Protein AF-A0A9W4U7C3-F1 (afdb_monomer_lite)

pLDDT: mean 86.96, std 16.09, range [42.5, 98.19]

Secondary structure (DSSP, 8-state):
---PPPPPHHHHHHHHHHHHHHHHHHHHHHHHHHHHHHHHHHH--SHHHHHHHHHHHHHHHHHHHHHHHHHHHHHHTS-HHHHHHHHHHTT--HHHHHHHHHHHHHHHHHHHHHHHHHHHHHHHHHHHHTTS-------------

Sequence (145 aa):
MSSTPPVARGKAVQNTLYHLDRILDRITEITTDIAILHDKAEKAILKADREKTTAELKALVEKLDEHYEEHQASVRSIDINDMIAFYRVAGRTEEQARKEVEDDFNGVKAMVDEMRRCAKEALADVVYEEIGTPLTESEISFSKI

Structure (mmCIF, N/CA/C/O backbone):
data_AF-A0A9W4U7C3-F1
#
_entry.id   AF-A0A9W4U7C3-F1
#
loop_
_atom_site.group_PDB
_atom_site.id
_atom_site.type_symbol
_atom_site.label_atom_id
_atom_site.label_alt_id
_atom_site.label_comp_id
_atom_site.label_asym_id
_atom_site.label_entity_id
_atom_site.label_seq_id
_atom_site.pdbx_PDB_ins_code
_atom_site.Cartn_x
_atom_site.Cartn_y
_atom_site.Cartn_z
_atom_site.occupancy
_atom_site.B_iso_or_equiv
_atom_site.auth_seq_id
_atom_site.auth_comp_id
_atom_site.auth_asym_id
_atom_site.auth_atom_id
_atom_site.pdbx_PDB_model_num
ATOM 1 N N . MET A 1 1 ? -19.823 3.551 -36.057 1.00 48.84 1 MET A N 1
ATOM 2 C CA . MET A 1 1 ? -18.995 2.728 -35.151 1.00 48.84 1 MET A CA 1
ATOM 3 C C . MET A 1 1 ? -17.761 3.543 -34.809 1.00 48.84 1 MET A C 1
ATOM 5 O O . MET A 1 1 ? -16.962 3.791 -35.698 1.00 48.84 1 MET A O 1
ATOM 9 N N . SER A 1 2 ? -17.674 4.075 -33.589 1.00 49.75 2 SER A N 1
ATOM 10 C CA . SER A 1 2 ? -16.529 4.891 -33.165 1.00 49.75 2 SER A CA 1
ATOM 11 C C . SER A 1 2 ? -15.438 3.952 -32.662 1.00 49.75 2 SER A C 1
ATOM 13 O O . SER A 1 2 ? -15.540 3.450 -31.546 1.00 49.75 2 SER A O 1
ATOM 15 N N . SER A 1 3 ? -14.443 3.647 -33.498 1.00 54.34 3 SER A N 1
ATOM 16 C CA . SER A 1 3 ? -13.259 2.915 -33.050 1.00 54.34 3 SER A CA 1
ATOM 17 C C . SER A 1 3 ? -12.389 3.874 -32.249 1.00 54.34 3 SER A C 1
ATOM 19 O O . SER A 1 3 ? -11.782 4.785 -32.815 1.00 54.34 3 SER A O 1
ATOM 21 N N . THR A 1 4 ? -12.351 3.702 -30.933 1.00 53.41 4 THR A N 1
ATOM 22 C CA . THR A 1 4 ? -11.388 4.401 -30.085 1.00 53.41 4 THR A CA 1
ATOM 23 C C . THR A 1 4 ? -9.984 4.070 -30.606 1.00 53.41 4 THR A C 1
ATOM 25 O O . THR A 1 4 ? -9.672 2.884 -30.752 1.00 53.41 4 THR A O 1
ATOM 28 N N . PRO A 1 5 ? -9.156 5.065 -30.963 1.00 58.03 5 PRO A N 1
ATOM 29 C CA . PRO A 1 5 ? -7.819 4.796 -31.471 1.00 58.03 5 PRO A CA 1
ATOM 30 C C . PRO A 1 5 ? -6.991 4.055 -30.408 1.00 58.03 5 PRO A C 1
ATOM 32 O O . PRO A 1 5 ? -7.164 4.316 -29.213 1.00 58.03 5 PRO A O 1
ATOM 35 N N . PRO A 1 6 ? -6.104 3.128 -30.815 1.00 64.81 6 PRO A N 1
ATOM 36 C CA . PRO A 1 6 ? -5.271 2.387 -29.879 1.00 64.81 6 PRO A CA 1
ATOM 37 C C . PRO A 1 6 ? -4.396 3.358 -29.080 1.00 64.81 6 PRO A C 1
ATOM 39 O O . PRO A 1 6 ? -3.735 4.233 -29.644 1.00 64.81 6 PRO A O 1
ATOM 42 N N . VAL A 1 7 ? -4.403 3.213 -27.754 1.00 69.88 7 VAL A N 1
ATOM 43 C CA . VAL A 1 7 ? -3.544 4.001 -26.864 1.00 69.88 7 VAL A CA 1
ATOM 44 C C . VAL A 1 7 ? -2.090 3.650 -27.175 1.00 69.88 7 VAL A C 1
ATOM 46 O O . VAL A 1 7 ? -1.722 2.477 -27.196 1.00 69.88 7 VAL A O 1
ATOM 49 N N . ALA A 1 8 ? -1.256 4.661 -27.427 1.00 78.88 8 ALA A N 1
ATOM 50 C CA . ALA A 1 8 ? 0.172 4.448 -27.638 1.00 78.88 8 ALA A CA 1
ATOM 51 C C . ALA A 1 8 ? 0.785 3.728 -26.424 1.00 78.88 8 ALA A C 1
ATOM 53 O O . ALA A 1 8 ? 0.513 4.105 -25.285 1.00 78.88 8 ALA A O 1
ATOM 54 N N . ARG A 1 9 ? 1.639 2.727 -26.663 1.00 77.00 9 ARG A N 1
ATOM 55 C CA . ARG A 1 9 ? 2.212 1.851 -25.624 1.00 77.00 9 ARG A CA 1
ATOM 56 C C . ARG A 1 9 ? 2.799 2.620 -24.433 1.00 77.00 9 ARG A C 1
ATOM 58 O O . ARG A 1 9 ? 2.425 2.363 -23.295 1.00 77.00 9 ARG A O 1
ATOM 65 N N . GLY A 1 10 ? 3.603 3.654 -24.692 1.00 78.06 10 GLY A N 1
ATOM 66 C CA . GLY A 1 10 ? 4.159 4.506 -23.632 1.00 78.06 10 GLY A CA 1
ATOM 67 C C . GLY A 1 10 ? 3.101 5.259 -22.813 1.00 78.06 10 GLY A C 1
ATOM 68 O O . GLY A 1 10 ? 3.275 5.452 -21.614 1.00 78.06 10 GLY A O 1
ATOM 69 N N . LYS A 1 11 ? 1.968 5.635 -23.424 1.00 83.19 11 LYS A N 1
ATOM 70 C CA . LYS A 1 11 ? 0.856 6.284 -22.715 1.00 83.19 11 LYS A CA 1
ATOM 71 C C . LYS A 1 11 ? 0.098 5.302 -21.821 1.00 83.19 11 LYS A C 1
ATOM 73 O O . LYS A 1 11 ? -0.338 5.695 -20.744 1.00 83.19 11 LYS A O 1
ATOM 78 N N . ALA A 1 12 ? -0.036 4.046 -22.245 1.00 84.25 12 ALA A N 1
ATOM 79 C CA . ALA A 1 12 ? -0.637 2.997 -21.426 1.00 84.25 12 ALA A CA 1
ATOM 80 C C . ALA A 1 12 ? 0.200 2.736 -20.165 1.00 84.25 12 ALA A C 1
ATOM 82 O O . ALA A 1 12 ? -0.339 2.795 -19.065 1.00 84.25 12 ALA A O 1
ATOM 83 N N . VAL A 1 13 ? 1.519 2.572 -20.314 1.00 85.88 13 VAL A N 1
ATOM 84 C CA . VAL A 1 13 ? 2.430 2.355 -19.175 1.00 85.88 13 VAL A CA 1
ATOM 85 C C . VAL A 1 13 ? 2.423 3.549 -18.224 1.00 85.88 13 VAL A C 1
ATOM 87 O O . VAL A 1 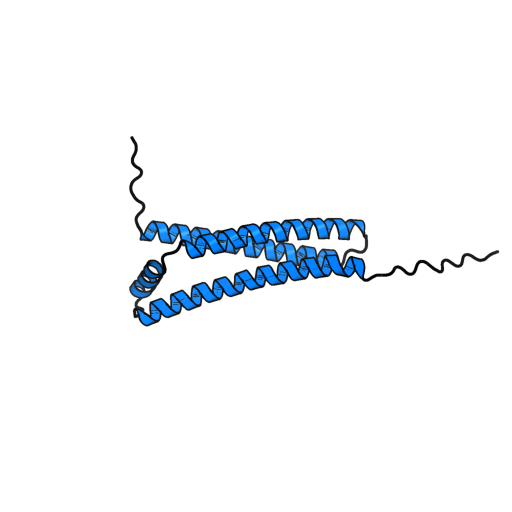13 ? 2.279 3.371 -17.019 1.00 85.88 13 VAL A O 1
ATOM 90 N N . GLN A 1 14 ? 2.478 4.774 -18.756 1.00 87.12 14 GLN A N 1
ATOM 91 C CA . GLN A 1 14 ? 2.370 5.985 -17.942 1.00 87.12 14 GLN A CA 1
ATOM 92 C C . GLN A 1 14 ? 1.071 6.012 -17.117 1.00 87.12 14 GLN A C 1
ATOM 94 O O . GLN A 1 14 ? 1.096 6.355 -15.938 1.00 87.12 14 GLN A O 1
ATOM 99 N N . ASN A 1 15 ? -0.067 5.652 -17.719 1.00 89.50 15 ASN A N 1
ATOM 100 C CA . ASN A 1 15 ? -1.342 5.612 -17.006 1.00 89.50 15 ASN A CA 1
ATOM 101 C C . ASN A 1 15 ? -1.336 4.557 -15.889 1.00 89.50 15 ASN A C 1
ATOM 103 O O . ASN A 1 15 ? -1.852 4.837 -14.810 1.00 89.50 15 ASN A O 1
ATOM 107 N N . THR A 1 16 ? -0.737 3.384 -16.121 1.00 88.88 16 THR A N 1
ATOM 108 C CA . THR A 1 16 ? -0.592 2.348 -15.088 1.00 88.88 16 THR A CA 1
ATOM 109 C C . THR A 1 16 ? 0.302 2.815 -13.941 1.00 88.88 16 THR A C 1
ATOM 111 O O . THR A 1 16 ? -0.049 2.608 -12.785 1.00 88.88 16 THR A O 1
ATOM 114 N N . LEU A 1 17 ? 1.407 3.512 -14.225 1.00 90.75 17 LEU A N 1
ATOM 115 C CA . LEU A 1 17 ? 2.275 4.071 -13.182 1.00 90.75 17 LEU A CA 1
ATOM 116 C C . LEU A 1 17 ? 1.556 5.135 -12.341 1.00 90.75 17 LEU A C 1
ATOM 118 O O . LEU A 1 17 ? 1.630 5.090 -11.120 1.00 90.75 17 LEU A O 1
ATOM 122 N N . TYR A 1 18 ? 0.788 6.037 -12.963 1.00 93.38 18 TYR A N 1
ATOM 123 C CA . TYR A 1 18 ? -0.040 6.994 -12.212 1.00 93.38 18 TYR A CA 1
ATOM 124 C C . TYR A 1 18 ? -1.139 6.323 -11.392 1.00 93.38 18 TYR A C 1
ATOM 126 O O . TYR A 1 18 ? -1.549 6.838 -10.354 1.00 93.38 18 TYR A O 1
ATOM 134 N N . HIS A 1 19 ? -1.671 5.204 -11.878 1.00 93.12 19 HIS A N 1
ATOM 135 C CA . HIS A 1 19 ? -2.638 4.435 -11.117 1.00 93.12 19 HIS A CA 1
ATOM 136 C C . HIS A 1 19 ? -1.991 3.798 -9.884 1.00 93.12 19 HIS A C 1
ATOM 138 O O . HIS A 1 19 ? -2.552 3.926 -8.800 1.00 93.12 19 HIS A O 1
ATOM 144 N N . LEU A 1 20 ? -0.808 3.194 -10.040 1.00 93.81 20 LEU A N 1
ATOM 145 C CA . LEU A 1 20 ? -0.031 2.637 -8.933 1.00 93.81 20 LEU A CA 1
ATOM 146 C C . LEU A 1 20 ? 0.309 3.687 -7.879 1.00 93.81 20 LEU A C 1
ATOM 148 O O . LEU A 1 20 ? 0.085 3.435 -6.703 1.00 93.81 20 LEU A O 1
ATOM 152 N N . ASP A 1 21 ? 0.772 4.861 -8.301 1.00 95.25 21 ASP A N 1
ATOM 153 C CA . ASP A 1 21 ? 1.086 5.990 -7.417 1.00 95.25 21 ASP A CA 1
ATOM 154 C C . ASP A 1 21 ? -0.107 6.344 -6.510 1.00 95.25 21 ASP A C 1
ATOM 156 O O . ASP A 1 21 ? -0.005 6.336 -5.287 1.00 95.25 21 ASP A O 1
ATOM 160 N N . ARG A 1 22 ? -1.305 6.474 -7.094 1.00 96.25 22 ARG A N 1
ATOM 161 C CA . ARG A 1 22 ? -2.538 6.721 -6.326 1.00 96.25 22 ARG A CA 1
ATOM 162 C C . ARG A 1 22 ? -2.922 5.582 -5.386 1.00 96.25 22 ARG A C 1
ATOM 164 O O . ARG A 1 22 ? -3.564 5.831 -4.368 1.00 96.25 22 ARG A O 1
ATOM 171 N N . ILE A 1 23 ? -2.633 4.332 -5.749 1.00 96.38 23 ILE A N 1
ATOM 172 C CA . ILE A 1 23 ? -2.890 3.194 -4.858 1.00 96.38 23 ILE A CA 1
ATOM 173 C C . ILE A 1 23 ? -1.918 3.243 -3.673 1.00 96.38 23 ILE A C 1
ATOM 175 O O . ILE A 1 23 ? -2.346 3.026 -2.543 1.00 96.38 23 ILE A O 1
ATOM 179 N N . LEU A 1 24 ? -0.645 3.578 -3.905 1.00 96.75 24 LEU A N 1
ATOM 180 C CA . LEU A 1 24 ? 0.355 3.732 -2.845 1.00 96.75 24 LEU A CA 1
ATOM 181 C C . LEU A 1 24 ? -0.002 4.863 -1.876 1.00 96.75 24 LEU A C 1
ATOM 183 O O . LEU A 1 24 ? 0.107 4.667 -0.664 1.00 96.75 24 LEU A O 1
ATOM 187 N N . ASP A 1 25 ? -0.498 5.994 -2.382 1.00 97.75 25 ASP A N 1
ATOM 188 C CA . ASP A 1 25 ? -1.018 7.078 -1.540 1.00 97.75 25 ASP A CA 1
ATOM 189 C C . ASP A 1 25 ? -2.134 6.567 -0.619 1.00 97.75 25 ASP A C 1
ATOM 191 O O . ASP A 1 25 ? -2.072 6.739 0.596 1.00 97.75 25 ASP A O 1
ATOM 195 N N . ARG A 1 26 ? -3.114 5.837 -1.169 1.00 97.56 26 ARG A N 1
ATOM 196 C CA . ARG A 1 26 ? -4.226 5.265 -0.388 1.00 97.56 26 ARG A CA 1
ATOM 197 C C . ARG A 1 26 ? -3.765 4.246 0.649 1.00 97.56 26 ARG A C 1
ATOM 199 O O . ARG A 1 26 ? -4.273 4.243 1.766 1.00 97.56 26 ARG A O 1
ATOM 206 N N . ILE A 1 27 ? -2.824 3.373 0.288 1.00 97.94 27 ILE A N 1
ATOM 207 C CA . ILE A 1 27 ? -2.220 2.404 1.214 1.00 97.94 27 ILE A CA 1
ATOM 208 C C . ILE A 1 27 ? -1.543 3.147 2.371 1.00 97.94 27 ILE A C 1
ATOM 210 O O . ILE A 1 27 ? -1.727 2.777 3.532 1.00 97.94 27 ILE A O 1
ATOM 214 N N . THR A 1 28 ? -0.812 4.220 2.069 1.00 97.56 28 THR A N 1
ATOM 215 C CA . THR A 1 28 ? -0.122 5.053 3.063 1.00 97.56 28 THR A CA 1
ATOM 216 C C . THR A 1 28 ? -1.112 5.763 3.988 1.00 97.56 28 THR A C 1
ATOM 218 O O . THR A 1 28 ? -0.955 5.715 5.209 1.00 97.56 28 THR A O 1
ATOM 221 N N . GLU A 1 29 ? -2.159 6.376 3.429 1.00 98.00 29 GLU A N 1
ATOM 222 C CA . GLU A 1 29 ? -3.234 7.032 4.185 1.00 98.00 29 GLU A CA 1
ATOM 223 C C . GLU A 1 29 ? -3.919 6.051 5.143 1.00 98.00 29 GLU A C 1
ATOM 225 O O . GLU A 1 29 ? -3.983 6.302 6.344 1.00 98.00 29 GLU A O 1
ATOM 230 N N . ILE A 1 30 ? -4.345 4.885 4.648 1.00 97.88 30 ILE A N 1
ATOM 231 C CA . ILE A 1 30 ? -5.024 3.875 5.472 1.00 97.88 30 ILE A CA 1
ATOM 232 C C . ILE A 1 30 ? -4.099 3.342 6.566 1.00 97.88 30 ILE A C 1
ATOM 234 O O . ILE A 1 30 ? -4.528 3.178 7.705 1.00 97.88 30 ILE A O 1
ATOM 238 N N . THR A 1 31 ? -2.826 3.094 6.254 1.00 97.31 31 THR A N 1
ATOM 239 C CA . THR A 1 31 ? -1.855 2.628 7.258 1.00 97.31 31 THR A CA 1
ATOM 240 C C . THR A 1 31 ? -1.639 3.684 8.347 1.00 97.31 31 THR A C 1
ATOM 242 O O . THR A 1 31 ? -1.507 3.345 9.523 1.00 97.31 31 THR A O 1
ATOM 245 N N . THR A 1 32 ? -1.671 4.967 7.978 1.00 97.94 32 THR A N 1
ATOM 246 C CA . THR A 1 32 ? -1.602 6.084 8.931 1.00 97.94 32 THR A CA 1
ATOM 247 C C . THR A 1 32 ? -2.837 6.123 9.829 1.00 97.94 32 THR A C 1
ATOM 249 O O . THR A 1 32 ? -2.704 6.218 11.049 1.00 97.94 32 THR A O 1
ATOM 252 N N . ASP A 1 33 ? -4.032 5.984 9.254 1.00 97.94 33 ASP A N 1
ATOM 253 C CA . ASP A 1 33 ? -5.285 5.943 10.014 1.00 97.94 33 ASP A CA 1
ATOM 254 C C . ASP A 1 33 ? -5.329 4.747 10.977 1.00 97.94 33 ASP A C 1
ATOM 256 O O . ASP A 1 33 ? -5.754 4.886 12.125 1.00 97.94 33 ASP A O 1
ATOM 260 N N . ILE A 1 34 ? -4.827 3.583 10.551 1.00 97.94 34 ILE A N 1
ATOM 261 C CA . ILE A 1 34 ? -4.697 2.392 11.401 1.00 97.94 34 ILE A CA 1
ATOM 262 C C . ILE A 1 34 ? -3.774 2.669 12.588 1.00 97.94 34 ILE A C 1
ATOM 264 O O . ILE A 1 34 ? -4.142 2.353 13.716 1.00 97.94 34 ILE A O 1
ATOM 268 N N . ALA A 1 35 ? -2.618 3.302 12.373 1.00 96.81 35 ALA A N 1
ATOM 269 C CA . ALA A 1 35 ? -1.710 3.657 13.465 1.00 96.81 35 ALA A CA 1
ATOM 270 C C . ALA A 1 35 ? -2.363 4.621 14.475 1.00 96.81 35 ALA A C 1
ATOM 272 O O . ALA A 1 35 ? -2.199 4.462 15.685 1.00 96.81 35 ALA A O 1
ATOM 273 N N . ILE A 1 36 ? -3.151 5.590 13.993 1.00 97.00 36 ILE A N 1
ATOM 274 C CA . ILE A 1 36 ? -3.899 6.525 14.848 1.00 97.00 36 ILE A CA 1
ATOM 275 C C . ILE A 1 36 ? -4.969 5.789 15.664 1.00 97.00 36 ILE A C 1
ATOM 277 O O . ILE A 1 36 ? -5.117 6.038 16.862 1.00 97.00 36 ILE A O 1
ATOM 281 N N . LEU A 1 37 ? -5.732 4.889 15.038 1.00 95.50 37 LEU A N 1
ATOM 282 C CA . LEU A 1 37 ? -6.758 4.119 15.740 1.00 95.50 37 LEU A CA 1
ATOM 283 C C . LEU A 1 37 ? -6.158 3.110 16.721 1.00 95.50 37 LEU A C 1
ATOM 285 O O . LEU A 1 37 ? -6.739 2.902 17.782 1.00 95.50 37 LEU A O 1
ATOM 289 N N . HIS A 1 38 ? -5.001 2.530 16.408 1.00 95.12 38 HIS A N 1
ATOM 290 C CA . HIS A 1 38 ? -4.264 1.659 17.318 1.00 95.12 38 HIS A CA 1
ATOM 291 C C . HIS A 1 38 ? -3.891 2.396 18.611 1.00 95.12 38 HIS A C 1
ATOM 293 O O . HIS A 1 38 ? -4.301 1.993 19.696 1.00 95.12 38 HIS A O 1
ATOM 299 N N . ASP A 1 39 ? -3.238 3.556 18.489 1.00 94.50 39 ASP A N 1
ATOM 300 C CA . ASP A 1 39 ? -2.885 4.417 19.629 1.00 94.50 39 ASP A CA 1
ATOM 301 C C . ASP A 1 39 ? -4.123 4.845 20.442 1.00 94.50 39 ASP A C 1
ATOM 303 O O . ASP A 1 39 ? -4.103 4.913 21.675 1.00 94.50 39 ASP A O 1
ATOM 307 N N . LYS A 1 40 ? -5.244 5.099 19.759 1.00 92.81 40 LYS A N 1
ATOM 308 C CA . LYS A 1 40 ? -6.519 5.419 20.408 1.00 92.81 40 LYS A CA 1
ATOM 309 C C . LYS A 1 40 ? -7.102 4.225 21.169 1.00 92.81 40 LYS A C 1
ATOM 311 O O . LYS A 1 40 ? -7.650 4.429 22.253 1.00 92.81 40 LYS A O 1
ATOM 316 N N . ALA A 1 41 ? -7.010 3.014 20.621 1.00 91.69 41 ALA A N 1
ATOM 317 C CA . ALA A 1 41 ? -7.495 1.795 21.260 1.00 91.69 41 ALA A CA 1
ATOM 318 C C . ALA A 1 41 ? -6.703 1.482 22.537 1.00 91.69 41 ALA A C 1
ATOM 320 O O . ALA A 1 41 ? -7.316 1.251 23.581 1.00 91.69 41 ALA A O 1
ATOM 321 N N . GLU A 1 42 ? -5.370 1.589 22.489 1.00 89.81 42 GLU A N 1
ATOM 322 C CA . GLU A 1 42 ? -4.490 1.408 23.656 1.00 89.81 42 GLU A CA 1
ATOM 323 C C . GLU A 1 42 ? -4.851 2.373 24.799 1.00 89.81 42 GLU A C 1
ATOM 325 O O . GLU A 1 42 ? -4.893 2.003 25.976 1.00 89.81 42 GLU A O 1
ATOM 330 N N . LYS A 1 43 ? -5.170 3.628 24.459 1.00 90.69 43 LYS A N 1
ATOM 331 C CA . LYS A 1 43 ? -5.495 4.686 25.432 1.00 90.69 43 LYS A CA 1
ATOM 332 C C . LYS A 1 43 ? -6.950 4.686 25.894 1.00 90.69 43 LYS A C 1
ATOM 334 O O . LYS A 1 43 ? -7.288 5.406 26.837 1.00 90.69 43 LYS A O 1
ATOM 339 N N . ALA A 1 44 ? -7.831 3.929 25.245 1.00 89.62 44 ALA A N 1
ATOM 340 C CA . ALA A 1 44 ? -9.245 3.922 25.587 1.00 89.62 44 ALA A CA 1
ATOM 341 C C . ALA A 1 44 ? -9.463 3.258 26.956 1.00 89.62 44 ALA A C 1
ATOM 343 O O . ALA A 1 44 ? -9.007 2.144 27.207 1.00 89.62 44 ALA A O 1
ATOM 344 N N . ILE A 1 45 ? -10.182 3.945 27.847 1.00 86.69 45 ILE A N 1
ATOM 345 C CA . ILE A 1 45 ? -10.515 3.451 29.196 1.00 86.69 45 ILE A CA 1
ATOM 346 C C . ILE A 1 45 ? -11.859 2.714 29.180 1.00 86.69 45 ILE A C 1
ATOM 348 O O . ILE A 1 45 ? -12.056 1.734 29.897 1.00 86.69 45 ILE A O 1
ATOM 352 N N . LEU A 1 46 ? -12.804 3.191 28.367 1.00 89.38 46 LEU A N 1
ATOM 353 C CA . LEU A 1 46 ? -14.143 2.624 28.284 1.00 89.38 46 LEU A CA 1
ATOM 354 C C . LEU A 1 46 ? -14.166 1.455 27.302 1.00 89.38 46 LEU A C 1
ATOM 356 O O . LEU A 1 46 ? -13.738 1.581 26.156 1.00 89.38 46 LEU A O 1
ATOM 360 N N . LYS A 1 47 ? -14.761 0.337 27.729 1.00 88.31 47 LYS A N 1
ATOM 361 C CA . LYS A 1 47 ? -14.930 -0.856 26.891 1.00 88.31 47 LYS A CA 1
ATOM 362 C C . LYS A 1 47 ? -15.668 -0.557 25.580 1.00 88.31 47 LYS A C 1
ATOM 364 O O . LYS A 1 47 ? -15.237 -1.003 24.529 1.00 88.31 47 LYS A O 1
ATOM 369 N N . ALA A 1 48 ? -16.727 0.251 25.630 1.00 89.38 48 ALA A N 1
ATOM 370 C CA . ALA A 1 48 ? -17.488 0.624 24.436 1.00 89.38 48 ALA A CA 1
ATOM 371 C C . ALA A 1 48 ? -16.651 1.423 23.415 1.00 89.38 48 ALA A C 1
ATOM 373 O O . ALA A 1 48 ? -16.830 1.259 22.209 1.00 89.38 48 ALA A O 1
ATOM 374 N N . ASP A 1 49 ? -15.719 2.263 23.884 1.00 89.44 49 ASP A N 1
ATOM 375 C CA . ASP A 1 49 ? -14.814 3.011 23.002 1.00 89.44 49 ASP A CA 1
ATOM 376 C C . ASP A 1 49 ? -13.771 2.089 22.361 1.00 89.44 49 ASP A C 1
ATOM 378 O O . ASP A 1 49 ? -13.450 2.264 21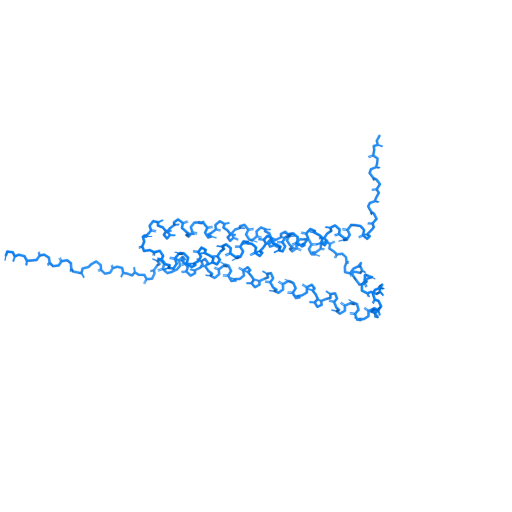.182 1.00 89.44 49 ASP A O 1
ATOM 382 N N . ARG A 1 50 ? -13.284 1.087 23.109 1.00 88.00 50 ARG A N 1
ATOM 383 C CA . ARG A 1 50 ? -12.414 0.027 22.579 1.00 88.00 50 ARG A CA 1
ATOM 384 C C . ARG A 1 50 ? -13.127 -0.775 21.501 1.00 88.00 50 ARG A C 1
ATOM 386 O O . ARG A 1 50 ? -12.676 -0.748 20.367 1.00 88.00 50 ARG A O 1
ATOM 393 N N . GLU A 1 51 ? -14.290 -1.353 21.803 1.00 91.50 51 GLU A N 1
ATOM 394 C CA . GLU A 1 51 ? -15.077 -2.157 20.853 1.00 91.50 51 GLU A CA 1
ATOM 395 C C . GLU A 1 51 ? -15.367 -1.392 19.550 1.00 91.50 51 GLU A C 1
ATOM 397 O O . GLU A 1 51 ? -15.218 -1.930 18.449 1.00 91.50 51 GLU A O 1
ATOM 402 N N . LYS A 1 52 ? -15.734 -0.107 19.661 1.00 93.56 52 LYS A N 1
ATOM 403 C CA . LYS A 1 52 ? -15.934 0.765 18.499 1.00 93.56 52 LYS A CA 1
ATOM 404 C C . LYS A 1 52 ? -14.644 0.939 17.691 1.00 93.56 52 LYS A C 1
ATOM 406 O O . LYS A 1 52 ? -14.673 0.804 16.471 1.00 93.56 52 LYS A O 1
ATOM 411 N N . THR A 1 53 ? -13.531 1.238 18.357 1.00 93.19 53 THR A N 1
ATOM 412 C CA . THR A 1 53 ? -12.232 1.451 17.701 1.00 93.19 53 THR A CA 1
ATOM 413 C C . THR A 1 53 ? -11.722 0.162 17.048 1.00 93.19 53 THR A C 1
ATOM 415 O O . THR A 1 53 ? -11.229 0.206 15.926 1.00 93.19 53 THR A O 1
ATOM 418 N N . THR A 1 54 ? -11.931 -0.998 17.675 1.00 93.75 54 THR A N 1
ATOM 419 C CA . THR A 1 54 ? -11.633 -2.326 17.115 1.00 93.75 54 THR A CA 1
ATOM 420 C C . THR A 1 54 ? -12.428 -2.590 15.836 1.00 93.75 54 THR A C 1
ATOM 422 O O . THR A 1 54 ? -11.877 -3.070 14.844 1.00 93.75 54 THR A O 1
ATOM 425 N N . ALA A 1 55 ? -13.722 -2.251 15.818 1.00 95.25 55 ALA A N 1
ATOM 426 C CA . ALA A 1 55 ? -14.548 -2.382 14.619 1.00 95.25 55 ALA A CA 1
ATOM 427 C C . ALA A 1 55 ? -14.078 -1.453 13.483 1.00 95.25 55 ALA A C 1
ATOM 429 O O . ALA A 1 55 ? -14.028 -1.878 12.327 1.00 95.25 55 ALA A O 1
ATOM 430 N N . GLU A 1 56 ? -13.696 -0.212 13.807 1.00 96.81 56 GLU A N 1
ATOM 431 C CA . GLU A 1 56 ? -13.121 0.742 12.848 1.00 96.81 56 GLU A CA 1
ATOM 432 C C . GLU A 1 56 ? -11.772 0.242 12.291 1.00 96.81 56 GLU A C 1
ATOM 434 O O . GLU A 1 56 ? -11.581 0.235 11.074 1.00 96.81 56 GLU A O 1
ATOM 439 N N . LEU A 1 57 ? -10.875 -0.263 13.149 1.00 96.31 57 LEU A N 1
ATOM 440 C CA . LEU A 1 57 ? -9.600 -0.877 12.751 1.00 96.31 57 LEU A CA 1
ATOM 441 C C . LEU A 1 57 ? -9.807 -2.051 11.797 1.00 96.31 57 LEU A C 1
ATOM 443 O O . LEU A 1 57 ? -9.152 -2.129 10.758 1.00 96.31 57 LEU A O 1
ATOM 447 N N . LYS A 1 58 ? -10.744 -2.949 12.119 1.00 97.06 58 LYS A N 1
ATOM 448 C CA . LYS A 1 58 ? -11.055 -4.100 11.270 1.00 97.06 58 LYS A CA 1
ATOM 449 C C . LYS A 1 58 ? -11.493 -3.664 9.870 1.00 97.06 58 LYS A C 1
ATOM 451 O O . LYS A 1 58 ? -10.985 -4.198 8.887 1.00 97.06 58 LYS A O 1
ATOM 456 N N . ALA A 1 59 ? -12.377 -2.671 9.777 1.00 98.00 59 ALA A N 1
ATOM 457 C CA . ALA A 1 59 ? -12.837 -2.144 8.493 1.00 98.00 59 ALA A CA 1
ATOM 458 C C . ALA A 1 59 ? -11.696 -1.505 7.678 1.00 98.00 59 ALA A C 1
ATOM 460 O O . ALA A 1 59 ? -11.631 -1.681 6.461 1.00 98.00 59 ALA A O 1
ATOM 461 N N . LEU A 1 60 ? -10.772 -0.790 8.332 1.00 98.00 60 LEU A N 1
ATOM 462 C CA . LEU A 1 60 ? -9.602 -0.227 7.653 1.00 98.00 60 LEU A CA 1
ATOM 463 C C . LEU A 1 60 ? -8.628 -1.303 7.166 1.00 98.00 60 LEU A C 1
ATOM 465 O O . LEU A 1 60 ? -8.120 -1.182 6.056 1.00 98.00 60 LEU A O 1
ATOM 469 N N . VAL A 1 61 ? -8.392 -2.362 7.945 1.00 98.00 61 VAL A N 1
ATOM 470 C CA . VAL A 1 61 ? -7.545 -3.491 7.520 1.00 98.00 61 VAL A CA 1
ATOM 471 C C . VAL A 1 61 ? -8.161 -4.230 6.329 1.00 98.00 61 VAL A C 1
ATOM 473 O O . VAL A 1 61 ? -7.442 -4.588 5.400 1.00 98.00 61 VAL A O 1
ATOM 476 N N . GLU A 1 62 ? -9.482 -4.420 6.306 1.00 98.06 62 GLU A N 1
ATOM 477 C CA . GLU A 1 62 ? -10.182 -4.997 5.147 1.00 98.06 62 GLU A CA 1
ATOM 478 C C . GLU A 1 62 ? -10.013 -4.115 3.898 1.00 98.06 62 GLU A C 1
ATOM 480 O O . GLU A 1 62 ? -9.636 -4.607 2.835 1.00 98.06 62 GLU A O 1
ATOM 485 N N . LYS A 1 63 ? -10.179 -2.795 4.039 1.00 97.81 63 LYS A N 1
ATOM 486 C CA . LYS A 1 63 ? -9.956 -1.836 2.946 1.00 97.81 63 LYS A CA 1
ATOM 487 C C . LYS A 1 63 ? -8.492 -1.788 2.483 1.00 97.81 63 LYS A C 1
ATOM 489 O O . LYS A 1 63 ? -8.218 -1.613 1.296 1.00 97.81 63 LYS A O 1
ATOM 494 N N . LEU A 1 64 ? -7.541 -1.939 3.405 1.00 98.19 64 LEU A N 1
ATOM 495 C CA . LEU A 1 64 ? -6.120 -2.045 3.079 1.00 98.19 64 LEU A CA 1
ATOM 496 C C . LEU A 1 64 ? -5.844 -3.298 2.244 1.00 98.19 64 LEU A C 1
ATOM 498 O O . LEU A 1 64 ? -5.102 -3.221 1.268 1.00 98.19 64 LEU A O 1
ATOM 502 N N . ASP A 1 65 ? -6.461 -4.428 2.598 1.00 98.19 65 ASP A N 1
ATOM 503 C CA . ASP A 1 65 ? -6.358 -5.675 1.838 1.00 98.19 65 ASP A CA 1
ATOM 504 C C . ASP A 1 65 ? -6.911 -5.505 0.409 1.00 98.19 65 ASP A C 1
ATOM 506 O O . ASP A 1 65 ? -6.287 -5.977 -0.539 1.00 98.19 65 ASP A O 1
ATOM 510 N N . GLU A 1 66 ? -8.007 -4.765 0.214 1.00 98.00 66 GLU A N 1
ATOM 511 C CA . GLU A 1 66 ? -8.531 -4.454 -1.127 1.00 98.00 66 GLU A CA 1
ATOM 512 C C . GLU A 1 66 ? -7.528 -3.659 -1.981 1.00 98.00 66 GLU A C 1
ATOM 514 O O . GLU A 1 66 ? -7.235 -4.043 -3.117 1.00 98.00 66 GLU A O 1
ATOM 519 N N . HIS A 1 67 ? -6.956 -2.578 -1.439 1.00 97.38 67 HIS A N 1
ATOM 520 C CA . HIS A 1 67 ? -5.964 -1.775 -2.165 1.00 97.38 67 HIS A CA 1
ATOM 521 C C . HIS A 1 67 ? -4.633 -2.505 -2.361 1.00 97.38 67 HIS A C 1
ATOM 523 O O . HIS A 1 67 ? -3.960 -2.300 -3.371 1.00 97.38 67 HIS A O 1
ATOM 529 N N . TYR A 1 68 ? -4.260 -3.388 -1.436 1.00 97.50 68 TYR A N 1
ATOM 530 C CA . TYR A 1 68 ? -3.119 -4.279 -1.596 1.00 97.50 68 TYR A CA 1
ATOM 531 C C . TYR A 1 68 ? -3.298 -5.203 -2.808 1.00 97.50 68 TYR A C 1
ATOM 533 O O . TYR A 1 68 ? -2.401 -5.305 -3.648 1.00 97.50 68 TYR A O 1
ATOM 541 N N . GLU A 1 69 ? -4.460 -5.846 -2.943 1.00 97.50 69 GLU A N 1
ATOM 542 C CA . GLU A 1 69 ? -4.750 -6.709 -4.093 1.00 97.50 69 GLU A CA 1
ATOM 543 C C . GLU A 1 69 ? -4.826 -5.903 -5.403 1.00 97.50 69 GLU A C 1
ATOM 545 O O . GLU A 1 69 ? -4.295 -6.336 -6.429 1.00 97.50 69 GLU A O 1
ATOM 550 N N . GLU A 1 70 ? -5.401 -4.695 -5.369 1.00 96.31 70 GLU A N 1
ATOM 551 C CA . GLU A 1 70 ? -5.420 -3.759 -6.505 1.00 96.31 70 GLU A CA 1
ATOM 552 C C . GLU A 1 70 ? -3.995 -3.370 -6.948 1.00 96.31 70 GLU A C 1
ATOM 554 O O . GLU A 1 70 ? -3.683 -3.382 -8.145 1.00 96.31 70 GLU A O 1
ATOM 559 N N . HIS A 1 71 ? -3.102 -3.094 -5.991 1.00 95.94 71 HIS A N 1
ATOM 560 C CA . HIS A 1 71 ? -1.685 -2.830 -6.241 1.00 95.94 71 HIS A CA 1
ATOM 561 C C . HIS A 1 71 ? -1.002 -4.037 -6.897 1.00 95.94 71 HIS A C 1
ATOM 563 O O . HIS A 1 71 ? -0.357 -3.894 -7.938 1.00 95.94 71 HIS A O 1
ATOM 569 N N . GLN A 1 72 ? -1.176 -5.242 -6.342 1.00 95.50 72 GLN A N 1
ATOM 570 C CA . GLN A 1 72 ? -0.586 -6.470 -6.889 1.00 95.50 72 GLN A CA 1
ATOM 571 C C . GLN A 1 72 ? -1.066 -6.748 -8.318 1.00 95.50 72 GLN A C 1
ATOM 573 O O . GLN A 1 72 ? -0.264 -7.099 -9.187 1.00 95.50 72 GLN A O 1
ATOM 578 N N .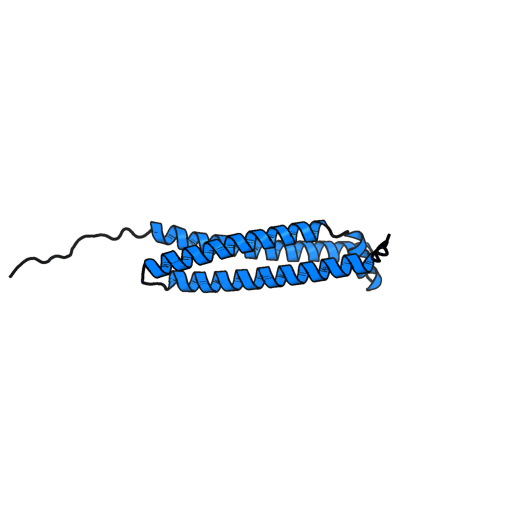 ALA A 1 73 ? -2.361 -6.573 -8.584 1.00 94.06 73 ALA A N 1
ATOM 579 C CA . ALA A 1 73 ? -2.926 -6.733 -9.919 1.00 94.06 73 ALA A CA 1
ATOM 580 C C . ALA A 1 73 ? -2.351 -5.703 -10.905 1.00 94.06 73 ALA A C 1
ATOM 582 O O . ALA A 1 73 ? -1.960 -6.062 -12.019 1.00 94.06 73 ALA A O 1
ATOM 583 N N . SER A 1 74 ? -2.237 -4.444 -10.478 1.00 93.06 74 SER A N 1
ATOM 584 C CA . SER A 1 74 ? -1.692 -3.356 -11.291 1.00 93.06 74 SER A CA 1
ATOM 585 C C . SER A 1 74 ? -0.216 -3.570 -11.624 1.00 93.06 74 SER A C 1
ATOM 587 O O . SER A 1 74 ? 0.162 -3.449 -12.789 1.00 93.06 74 SER A O 1
ATOM 589 N N . VAL A 1 75 ? 0.608 -3.988 -10.656 1.00 92.88 75 VAL A N 1
ATOM 590 C CA . VAL A 1 75 ? 2.022 -4.331 -10.892 1.00 92.88 75 VAL A CA 1
ATOM 591 C C . VAL A 1 75 ? 2.151 -5.469 -11.907 1.00 92.88 75 VAL A C 1
ATOM 593 O O . VAL A 1 75 ? 2.927 -5.359 -12.852 1.00 92.88 75 VAL A O 1
ATOM 596 N N . ARG A 1 76 ? 1.349 -6.538 -11.781 1.00 91.44 76 ARG A N 1
ATOM 597 C CA . ARG A 1 76 ? 1.368 -7.673 -12.729 1.00 91.44 76 ARG A CA 1
ATOM 598 C C . ARG A 1 76 ? 0.950 -7.295 -14.151 1.00 91.44 76 ARG A C 1
ATOM 600 O O . ARG A 1 76 ? 1.261 -8.032 -15.082 1.00 91.44 76 ARG A O 1
ATOM 607 N N . SER A 1 77 ? 0.228 -6.188 -14.322 1.00 90.06 77 SER A N 1
ATOM 608 C CA . SER A 1 77 ? -0.195 -5.697 -15.638 1.00 90.06 77 SER A CA 1
ATOM 609 C C . SER A 1 77 ? 0.906 -4.946 -16.396 1.00 90.06 77 SER A C 1
ATOM 611 O O . SER A 1 77 ? 0.755 -4.691 -17.592 1.00 90.06 77 SER A O 1
ATOM 613 N N . ILE A 1 78 ? 2.008 -4.590 -15.726 1.00 89.62 78 ILE A N 1
ATOM 614 C CA . ILE A 1 78 ? 3.120 -3.858 -16.333 1.00 89.62 78 ILE A CA 1
ATOM 615 C C . ILE A 1 78 ? 4.033 -4.821 -17.092 1.00 89.62 78 ILE A C 1
ATOM 617 O O . ILE A 1 78 ? 4.521 -5.809 -16.545 1.00 89.62 78 ILE A O 1
ATOM 621 N N . ASP A 1 79 ? 4.330 -4.489 -18.349 1.00 90.50 79 ASP A N 1
ATOM 622 C CA . ASP A 1 79 ? 5.407 -5.141 -19.091 1.00 90.50 79 ASP A CA 1
ATOM 623 C C . ASP A 1 79 ? 6.761 -4.580 -18.634 1.00 90.50 79 ASP A C 1
ATOM 625 O O . ASP A 1 79 ? 7.098 -3.419 -18.877 1.00 90.50 79 ASP A O 1
ATOM 629 N N . ILE A 1 80 ? 7.564 -5.430 -17.995 1.00 89.06 80 ILE A N 1
ATOM 630 C CA . ILE A 1 80 ? 8.910 -5.089 -17.519 1.00 89.06 80 ILE A CA 1
ATOM 631 C C . ILE A 1 80 ? 9.795 -4.554 -18.655 1.00 89.06 80 ILE A C 1
ATOM 633 O O . ILE A 1 80 ? 10.629 -3.683 -18.418 1.00 89.06 80 ILE A O 1
ATOM 637 N N . ASN A 1 81 ? 9.613 -5.005 -19.900 1.00 90.75 81 ASN A N 1
ATOM 638 C CA . ASN A 1 81 ? 10.422 -4.514 -21.019 1.00 90.75 81 ASN A CA 1
ATOM 639 C C . ASN A 1 81 ? 10.139 -3.045 -21.344 1.00 90.75 81 ASN A C 1
ATOM 641 O O . ASN A 1 81 ? 11.050 -2.333 -21.770 1.00 90.75 81 ASN A O 1
ATOM 645 N N . ASP A 1 82 ? 8.909 -2.578 -21.117 1.00 90.06 82 ASP A N 1
ATOM 646 C CA . ASP A 1 82 ? 8.578 -1.162 -21.274 1.00 90.06 82 ASP A CA 1
ATOM 647 C C . ASP A 1 82 ? 9.258 -0.314 -20.202 1.00 90.06 82 ASP A C 1
ATOM 649 O O . ASP A 1 82 ? 9.784 0.759 -20.498 1.00 90.06 82 ASP A O 1
ATOM 653 N N . MET A 1 83 ? 9.330 -0.833 -18.977 1.00 91.19 83 MET A N 1
ATOM 654 C CA . MET A 1 83 ? 10.062 -0.191 -17.888 1.00 91.19 83 MET A CA 1
ATOM 655 C C . MET A 1 83 ? 11.560 -0.133 -18.192 1.00 91.19 83 MET A C 1
ATOM 657 O O . MET A 1 83 ? 12.153 0.940 -18.138 1.00 91.19 83 MET A O 1
ATOM 661 N N . ILE A 1 84 ? 12.161 -1.235 -18.647 1.00 93.44 84 ILE A N 1
ATOM 662 C CA . ILE A 1 84 ? 13.570 -1.271 -19.077 1.00 93.44 84 ILE A CA 1
ATOM 663 C C . ILE A 1 84 ? 13.833 -0.240 -20.181 1.00 93.44 84 ILE A C 1
ATOM 665 O O . ILE A 1 84 ? 14.854 0.451 -20.158 1.00 93.44 84 ILE A O 1
ATOM 669 N N . ALA A 1 85 ? 12.917 -0.098 -21.144 1.00 90.94 85 ALA A N 1
ATOM 670 C CA . ALA A 1 85 ? 13.057 0.879 -22.218 1.00 90.94 85 ALA A CA 1
ATOM 671 C C . ALA A 1 85 ? 13.128 2.323 -21.690 1.00 90.94 85 ALA A C 1
ATOM 673 O O . ALA A 1 85 ? 13.944 3.098 -22.193 1.00 90.94 85 ALA A O 1
ATOM 674 N N . PHE A 1 86 ? 12.360 2.678 -20.651 1.00 89.00 86 PHE A N 1
ATOM 675 C CA . PHE A 1 86 ? 12.454 3.998 -20.015 1.00 89.00 86 PHE A CA 1
ATOM 676 C C . PHE A 1 86 ? 13.843 4.259 -19.416 1.00 89.00 86 PHE A C 1
ATOM 678 O O . PHE A 1 86 ? 14.446 5.296 -19.699 1.00 89.00 86 PHE A O 1
ATOM 685 N N . TYR A 1 87 ? 14.397 3.303 -18.668 1.00 90.94 87 TYR A N 1
ATOM 686 C CA . TYR A 1 87 ? 15.737 3.438 -18.078 1.00 90.94 87 TYR A CA 1
ATOM 687 C C . TYR A 1 87 ? 16.837 3.500 -19.146 1.00 90.94 87 TYR A C 1
ATOM 689 O O . TYR A 1 87 ? 17.801 4.258 -19.016 1.00 90.94 87 TYR A O 1
ATOM 697 N N . ARG A 1 88 ? 16.681 2.767 -20.255 1.00 94.06 88 ARG A N 1
ATOM 698 C CA . ARG A 1 88 ? 17.607 2.843 -21.396 1.00 94.06 88 ARG A CA 1
ATOM 699 C C . ARG A 1 88 ? 17.597 4.214 -22.066 1.00 94.06 88 ARG A C 1
ATOM 701 O O . ARG A 1 88 ? 18.662 4.721 -22.412 1.00 94.06 88 ARG A O 1
ATOM 708 N N . VAL A 1 89 ? 16.426 4.837 -22.221 1.00 91.25 89 VAL A N 1
ATOM 709 C CA . VAL A 1 89 ? 16.319 6.221 -22.724 1.00 91.25 89 VAL A CA 1
ATOM 710 C C . VAL A 1 89 ? 17.016 7.208 -21.779 1.00 91.25 89 VAL A C 1
ATOM 712 O O . VAL A 1 89 ? 17.613 8.174 -22.247 1.00 91.25 89 VAL A O 1
ATOM 715 N N . ALA A 1 90 ? 17.029 6.931 -20.472 1.00 89.56 90 ALA A N 1
ATOM 716 C CA . ALA A 1 90 ? 17.777 7.699 -19.474 1.00 89.56 90 ALA A CA 1
ATOM 717 C C . ALA A 1 90 ? 19.300 7.416 -19.461 1.00 89.56 90 ALA A C 1
ATOM 719 O O . ALA A 1 90 ? 20.020 7.942 -18.611 1.00 89.56 90 ALA A O 1
ATOM 720 N N . GLY A 1 91 ? 19.814 6.611 -20.398 1.00 94.12 91 GLY A N 1
ATOM 721 C CA . GLY A 1 91 ? 21.247 6.362 -20.582 1.00 94.12 91 GLY A CA 1
ATOM 722 C C . GLY A 1 91 ? 21.795 5.127 -19.865 1.00 94.12 91 GLY A C 1
ATOM 723 O O . GLY A 1 91 ? 23.012 4.948 -19.825 1.00 94.12 91 GLY A O 1
ATOM 724 N N . ARG A 1 92 ? 20.936 4.267 -19.303 1.00 96.88 92 ARG A N 1
ATOM 725 C CA . ARG A 1 92 ? 21.357 2.979 -18.728 1.00 96.88 92 ARG A CA 1
ATOM 726 C C . ARG A 1 92 ? 21.664 1.945 -19.806 1.00 96.88 92 ARG A C 1
ATOM 728 O O . ARG A 1 92 ? 21.013 1.902 -20.854 1.00 96.88 92 ARG A O 1
ATOM 735 N N . THR A 1 93 ? 22.623 1.062 -19.526 1.00 97.38 93 THR A N 1
ATOM 736 C CA . THR A 1 93 ? 22.761 -0.181 -20.300 1.00 97.38 93 THR A CA 1
ATOM 737 C C . THR A 1 93 ? 21.543 -1.074 -20.061 1.00 97.38 93 THR A C 1
ATOM 739 O O . THR A 1 93 ? 20.803 -0.887 -19.100 1.00 97.38 93 THR A O 1
ATOM 742 N N . GLU A 1 94 ? 21.309 -2.058 -20.928 1.00 94.81 94 GLU A N 1
ATOM 743 C CA . GLU A 1 94 ? 20.177 -2.977 -20.756 1.00 94.81 94 GLU A CA 1
ATOM 744 C C . GLU A 1 94 ? 20.245 -3.761 -19.437 1.00 94.81 94 GLU A C 1
ATOM 746 O O . GLU A 1 94 ? 19.231 -3.918 -18.765 1.00 94.81 94 GLU A O 1
ATOM 751 N N . GLU A 1 95 ? 21.443 -4.192 -19.038 1.00 96.62 95 GLU A N 1
ATOM 752 C CA . GLU A 1 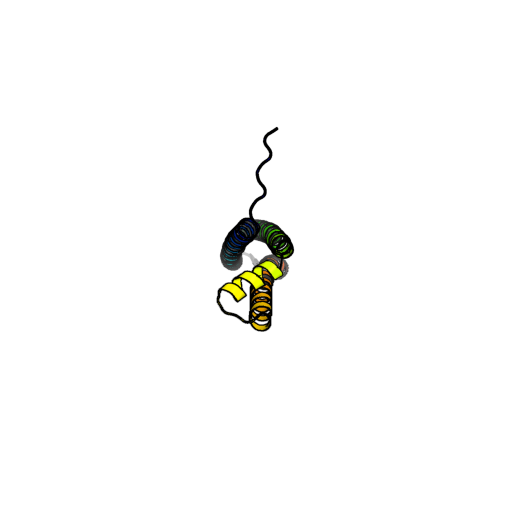95 ? 21.672 -4.881 -17.765 1.00 96.62 95 GLU A CA 1
ATOM 753 C C . GLU A 1 95 ? 21.385 -3.970 -16.564 1.00 96.62 95 GLU A C 1
ATOM 755 O O . GLU A 1 95 ? 20.671 -4.370 -15.648 1.00 96.62 95 GLU A O 1
ATOM 760 N N . GLN A 1 96 ? 21.876 -2.724 -16.594 1.00 97.44 96 GLN A N 1
ATOM 761 C CA . GLN A 1 96 ? 21.600 -1.739 -15.544 1.00 97.44 96 GLN A CA 1
ATOM 762 C C . GLN A 1 96 ? 20.110 -1.415 -15.458 1.00 97.44 96 GLN A C 1
ATOM 764 O O . GLN A 1 96 ? 19.546 -1.423 -14.372 1.00 97.44 96 GLN A O 1
ATOM 769 N N . ALA A 1 97 ? 19.466 -1.174 -16.601 1.00 97.12 97 ALA A N 1
ATOM 770 C CA . ALA A 1 97 ? 18.043 -0.878 -16.680 1.00 97.12 97 ALA A CA 1
ATOM 771 C C . ALA A 1 97 ? 17.192 -2.027 -16.127 1.00 97.12 97 ALA A C 1
ATOM 773 O O . ALA A 1 97 ? 16.258 -1.786 -15.373 1.00 97.12 97 ALA A O 1
ATOM 774 N N . ARG A 1 98 ? 17.524 -3.277 -16.472 1.00 96.88 98 ARG A N 1
ATOM 775 C CA . ARG A 1 98 ? 16.848 -4.458 -15.927 1.00 96.88 98 ARG A CA 1
ATOM 776 C C . ARG A 1 98 ? 16.988 -4.531 -14.416 1.00 96.88 98 ARG A C 1
ATOM 778 O O . ARG A 1 98 ? 15.983 -4.688 -13.733 1.00 96.88 98 ARG A O 1
ATOM 785 N N . LYS A 1 99 ? 18.215 -4.390 -13.918 1.00 97.12 99 LYS A N 1
ATOM 786 C CA . LYS A 1 99 ? 18.487 -4.448 -12.487 1.00 97.12 99 LYS A CA 1
ATOM 787 C C . LYS A 1 99 ? 17.749 -3.348 -11.722 1.00 97.12 99 LYS A C 1
ATOM 789 O O . LYS A 1 99 ? 17.093 -3.655 -10.741 1.00 97.12 99 LYS A O 1
ATOM 794 N N . GLU A 1 100 ? 17.817 -2.099 -12.183 1.00 97.38 100 GLU A N 1
ATOM 795 C CA . GLU A 1 100 ? 17.133 -0.972 -11.529 1.00 97.38 100 GLU A CA 1
ATOM 796 C C . GLU A 1 100 ? 15.614 -1.181 -11.502 1.00 97.38 100 GLU A C 1
ATOM 798 O O . GLU A 1 100 ? 14.9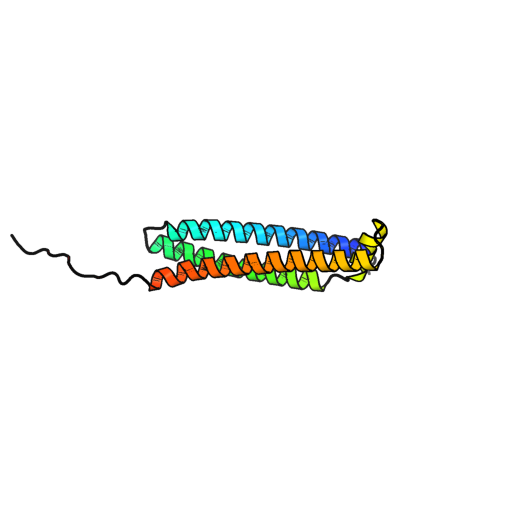94 -1.018 -10.459 1.00 97.38 100 GLU A O 1
ATOM 803 N N . VAL A 1 101 ? 15.022 -1.646 -12.607 1.00 95.06 101 VAL A N 1
ATOM 804 C CA . VAL A 1 101 ? 13.590 -1.977 -12.653 1.00 95.06 101 VAL A CA 1
ATOM 805 C C . VAL A 1 101 ? 13.237 -3.081 -11.651 1.00 95.06 101 VAL A C 1
ATOM 807 O O . VAL A 1 101 ? 12.260 -2.952 -10.918 1.00 95.06 101 VAL A O 1
ATOM 810 N N . GLU A 1 102 ? 14.012 -4.165 -11.601 1.00 95.44 102 GLU A N 1
ATOM 811 C CA . GLU A 1 102 ? 13.788 -5.257 -10.646 1.00 95.44 102 GLU A CA 1
ATOM 812 C C . GLU A 1 102 ? 13.919 -4.781 -9.192 1.00 95.44 102 GLU A C 1
ATOM 814 O O . GLU A 1 102 ? 13.056 -5.097 -8.369 1.00 95.44 102 GLU A O 1
ATOM 819 N N . ASP A 1 103 ? 14.954 -3.999 -8.883 1.00 96.75 103 ASP A N 1
ATOM 820 C CA . ASP A 1 103 ? 15.195 -3.440 -7.552 1.00 96.75 103 ASP A CA 1
ATOM 821 C C . ASP A 1 103 ? 14.040 -2.515 -7.123 1.00 96.75 103 ASP A C 1
ATOM 823 O O . ASP A 1 103 ? 13.531 -2.651 -6.007 1.00 96.75 103 ASP A O 1
ATOM 827 N N . ASP A 1 104 ? 13.555 -1.647 -8.016 1.00 95.00 104 ASP A N 1
ATOM 828 C CA . ASP A 1 104 ? 12.458 -0.715 -7.732 1.00 95.00 104 ASP A CA 1
ATOM 829 C C . ASP A 1 104 ? 11.134 -1.445 -7.456 1.00 95.00 104 ASP A C 1
ATOM 831 O O . ASP A 1 104 ? 10.472 -1.186 -6.444 1.00 95.00 104 ASP A O 1
ATOM 835 N N . PHE A 1 105 ? 10.750 -2.408 -8.303 1.00 93.88 105 PHE A N 1
ATOM 836 C CA . PHE A 1 105 ? 9.525 -3.188 -8.082 1.00 93.88 105 PHE A CA 1
ATOM 837 C C . PHE A 1 105 ? 9.603 -4.034 -6.807 1.00 93.88 105 PHE A C 1
ATOM 839 O O . PHE A 1 105 ? 8.618 -4.126 -6.068 1.00 93.88 105 PHE A O 1
ATOM 846 N N . ASN A 1 106 ? 10.762 -4.632 -6.522 1.00 95.19 106 ASN A N 1
ATOM 847 C CA . ASN A 1 106 ? 10.964 -5.403 -5.298 1.00 95.19 106 ASN A CA 1
ATOM 848 C C . ASN A 1 106 ? 10.928 -4.512 -4.050 1.00 95.19 106 ASN A C 1
ATOM 850 O O . ASN A 1 106 ? 10.324 -4.905 -3.051 1.00 95.19 106 ASN A O 1
ATOM 854 N N . GLY A 1 107 ? 11.518 -3.316 -4.109 1.00 96.25 107 GLY A N 1
ATOM 855 C CA . GLY A 1 107 ? 11.503 -2.345 -3.016 1.00 96.25 107 GLY A CA 1
ATOM 856 C C . GLY A 1 107 ? 10.088 -1.884 -2.671 1.00 96.25 107 GLY A C 1
ATOM 857 O O . GLY A 1 107 ? 9.675 -1.971 -1.513 1.00 96.25 107 GLY A O 1
ATOM 858 N N . VAL A 1 108 ? 9.307 -1.480 -3.679 1.00 95.44 108 VAL A N 1
ATOM 859 C CA . VAL A 1 108 ? 7.904 -1.074 -3.483 1.00 95.44 108 VAL A CA 1
ATOM 860 C C . VAL A 1 108 ? 7.061 -2.240 -2.968 1.00 95.44 108 VAL A C 1
ATOM 862 O O . VAL A 1 108 ? 6.287 -2.069 -2.027 1.00 95.44 108 VAL A O 1
ATOM 865 N N . LYS A 1 109 ? 7.234 -3.447 -3.525 1.00 95.44 109 LYS A N 1
ATOM 866 C CA . LYS A 1 109 ? 6.532 -4.642 -3.042 1.00 95.44 109 LYS A CA 1
ATOM 867 C C . LYS A 1 109 ? 6.831 -4.910 -1.566 1.00 95.44 109 LYS A C 1
ATOM 869 O O . LYS A 1 109 ? 5.897 -5.128 -0.803 1.00 95.44 109 LYS A O 1
ATOM 874 N N . ALA A 1 110 ? 8.103 -4.889 -1.170 1.00 96.81 110 ALA A N 1
ATOM 875 C CA . ALA A 1 110 ? 8.503 -5.130 0.213 1.00 96.81 110 ALA A CA 1
ATOM 876 C C . ALA A 1 110 ? 7.906 -4.087 1.167 1.00 96.81 110 ALA A C 1
ATOM 878 O O . ALA A 1 110 ? 7.394 -4.448 2.222 1.00 96.81 110 ALA A O 1
ATOM 879 N N . MET A 1 111 ? 7.908 -2.811 0.772 1.00 96.69 111 MET A N 1
ATOM 880 C CA . MET A 1 111 ? 7.290 -1.734 1.547 1.00 96.69 111 MET A CA 1
ATOM 881 C C . MET A 1 111 ? 5.781 -1.954 1.741 1.00 96.69 111 MET A C 1
ATOM 883 O O . MET A 1 111 ? 5.283 -1.852 2.859 1.00 96.69 111 MET A O 1
ATOM 887 N N . VAL A 1 112 ? 5.052 -2.278 0.670 1.00 97.31 112 VAL A N 1
ATOM 888 C CA . VAL A 1 112 ? 3.598 -2.506 0.720 1.00 97.31 112 VAL A CA 1
ATOM 889 C C . VAL A 1 112 ? 3.245 -3.765 1.524 1.00 97.31 112 VAL A C 1
ATOM 891 O O . VAL A 1 112 ? 2.295 -3.749 2.309 1.00 97.31 112 VAL A O 1
ATOM 894 N N . ASP A 1 113 ? 4.019 -4.844 1.368 1.00 97.81 113 ASP A N 1
ATOM 895 C CA . ASP A 1 113 ? 3.877 -6.065 2.172 1.00 97.81 113 ASP A CA 1
ATOM 896 C C . ASP A 1 113 ? 4.067 -5.766 3.668 1.00 97.81 113 ASP A C 1
ATOM 898 O O . ASP A 1 113 ? 3.298 -6.246 4.503 1.00 97.81 113 ASP A O 1
ATOM 902 N N . GLU A 1 114 ? 5.058 -4.938 3.999 1.00 97.88 114 GLU A N 1
ATOM 903 C CA . GLU A 1 114 ? 5.372 -4.548 5.371 1.00 97.88 114 GLU A CA 1
ATOM 904 C C . GLU A 1 114 ? 4.278 -3.671 5.993 1.00 97.88 114 GLU A C 1
ATOM 906 O O . GLU A 1 114 ? 3.826 -3.954 7.101 1.00 97.88 114 GLU A O 1
ATOM 911 N N . MET A 1 115 ? 3.781 -2.661 5.271 1.00 97.81 115 MET A N 1
ATOM 912 C CA . MET A 1 115 ? 2.662 -1.826 5.734 1.00 97.81 115 MET A CA 1
ATOM 913 C C . MET A 1 115 ? 1.429 -2.674 6.062 1.00 97.81 115 MET A C 1
ATOM 915 O O . MET A 1 115 ? 0.816 -2.521 7.121 1.00 97.81 115 MET A O 1
ATOM 919 N N . ARG A 1 116 ? 1.104 -3.632 5.187 1.00 98.00 116 ARG A N 1
ATOM 920 C CA . ARG A 1 116 ? 0.002 -4.572 5.406 1.00 98.00 116 ARG A CA 1
ATOM 921 C C . ARG A 1 116 ? 0.236 -5.466 6.622 1.00 98.00 116 ARG A C 1
ATOM 923 O O . ARG A 1 116 ? -0.698 -5.706 7.386 1.00 98.00 116 ARG A O 1
ATOM 930 N N . ARG A 1 117 ? 1.455 -5.981 6.801 1.0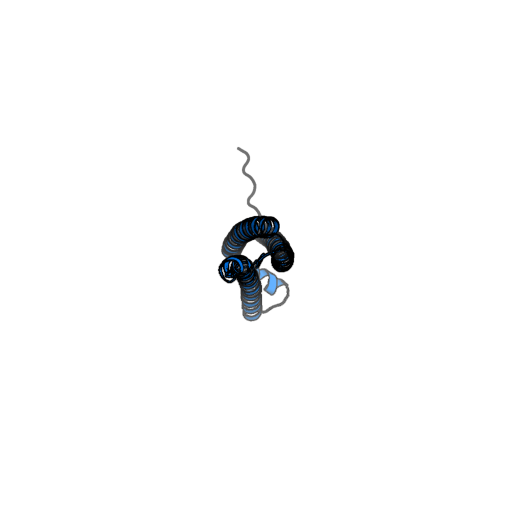0 98.19 117 ARG A N 1
ATOM 931 C CA . ARG A 1 117 ? 1.819 -6.806 7.961 1.00 98.19 117 ARG A CA 1
ATOM 932 C C . ARG A 1 117 ? 1.626 -6.025 9.263 1.00 98.19 117 ARG A C 1
ATOM 934 O O . ARG A 1 117 ? 0.887 -6.492 10.125 1.00 98.19 117 ARG A O 1
ATOM 941 N N . CYS A 1 118 ? 2.198 -4.825 9.359 1.00 97.19 118 CYS A N 1
ATOM 942 C CA . CYS A 1 118 ? 2.078 -3.956 10.533 1.00 97.19 118 CYS A CA 1
ATOM 943 C C . CYS A 1 118 ? 0.617 -3.614 10.858 1.00 97.19 118 CYS A C 1
ATOM 945 O O . CYS A 1 118 ? 0.211 -3.655 12.014 1.00 97.19 118 CYS A O 1
ATOM 947 N N . ALA A 1 119 ? -0.204 -3.335 9.843 1.00 97.44 119 ALA A N 1
ATOM 948 C CA . ALA A 1 119 ? -1.628 -3.073 10.031 1.00 97.44 119 ALA A CA 1
ATOM 949 C C . ALA A 1 119 ? -2.391 -4.272 10.627 1.00 97.44 119 ALA A C 1
ATOM 951 O O . ALA A 1 119 ? -3.278 -4.102 11.465 1.00 97.44 119 ALA A O 1
ATOM 952 N N . LYS A 1 120 ? -2.042 -5.495 10.211 1.00 97.25 120 LYS A N 1
ATOM 953 C CA . LYS A 1 120 ? -2.635 -6.725 10.755 1.00 97.25 120 LYS A CA 1
ATOM 954 C C . LYS A 1 120 ? -2.186 -7.006 12.182 1.00 97.25 120 LYS A C 1
ATOM 956 O O . LYS A 1 120 ? -2.990 -7.500 12.966 1.00 97.25 120 LYS A O 1
ATOM 961 N N . GLU A 1 121 ? -0.940 -6.683 12.507 1.00 96.31 121 GLU A N 1
ATOM 962 C CA . GLU A 1 121 ? -0.416 -6.776 13.872 1.00 96.31 121 GLU A CA 1
ATOM 963 C C . GLU A 1 121 ? -1.120 -5.789 14.799 1.00 96.31 121 GLU A C 1
ATOM 965 O O . GLU A 1 121 ? -1.667 -6.221 15.804 1.00 96.31 121 GLU A O 1
ATOM 970 N N . ALA A 1 122 ? -1.271 -4.526 14.392 1.00 94.81 122 ALA A N 1
ATOM 971 C CA . ALA A 1 122 ? -2.023 -3.531 15.157 1.00 94.81 122 ALA A CA 1
ATOM 972 C C . ALA A 1 122 ? -3.470 -3.978 15.455 1.00 94.81 122 ALA A C 1
ATOM 974 O O . ALA A 1 122 ? -3.978 -3.809 16.561 1.00 94.81 122 ALA A O 1
ATOM 975 N N . LEU A 1 123 ? -4.158 -4.588 14.483 1.00 95.56 123 LEU A N 1
ATOM 976 C CA . LEU A 1 123 ? -5.488 -5.153 14.733 1.00 95.56 123 LEU A CA 1
ATOM 977 C C . LEU A 1 123 ? -5.436 -6.343 15.703 1.00 95.56 123 LEU A C 1
ATOM 979 O O . LEU A 1 123 ? -6.310 -6.469 16.559 1.00 95.56 123 LEU A O 1
ATOM 983 N N . ALA A 1 124 ? -4.453 -7.232 15.551 1.00 94.25 124 ALA A N 1
ATOM 984 C CA . ALA A 1 124 ? -4.301 -8.388 16.424 1.00 94.25 124 ALA A CA 1
ATOM 985 C C . ALA A 1 124 ? -4.043 -7.959 17.874 1.00 94.25 124 ALA A C 1
ATOM 987 O O . ALA A 1 124 ? -4.701 -8.485 18.768 1.00 94.25 124 ALA A O 1
ATOM 988 N N . ASP A 1 125 ? -3.167 -6.982 18.095 1.00 93.00 125 ASP A N 1
ATOM 989 C CA . ASP A 1 125 ? -2.829 -6.467 19.422 1.00 93.00 125 ASP A CA 1
ATOM 990 C C . ASP A 1 125 ? -4.089 -5.986 20.152 1.00 93.00 125 ASP A C 1
ATOM 992 O O . ASP A 1 125 ? -4.409 -6.476 21.236 1.00 93.00 125 ASP A O 1
ATOM 996 N N . VAL A 1 126 ? -4.906 -5.158 19.497 1.00 89.25 126 VAL A N 1
ATOM 997 C CA . VAL A 1 126 ? -6.164 -4.659 20.076 1.00 89.25 126 VAL A CA 1
ATOM 998 C C . VAL A 1 126 ? -7.170 -5.786 20.349 1.00 89.25 126 VAL A C 1
ATOM 1000 O O . VAL A 1 126 ? -7.819 -5.800 21.395 1.00 89.25 126 VAL A O 1
ATOM 1003 N N . VAL A 1 127 ? -7.305 -6.752 19.436 1.00 88.56 127 VAL A N 1
ATOM 1004 C CA . VAL A 1 127 ? -8.263 -7.863 19.583 1.00 88.56 127 VAL A CA 1
ATOM 1005 C C . VAL A 1 127 ? -7.847 -8.840 20.688 1.00 88.56 127 VAL A C 1
ATOM 1007 O O . VAL A 1 127 ? -8.705 -9.356 21.405 1.00 88.56 127 VAL A O 1
ATOM 1010 N N . TYR A 1 128 ? -6.552 -9.126 20.839 1.00 82.56 128 TYR A N 1
ATOM 1011 C CA . TYR A 1 128 ? -6.065 -10.106 21.813 1.00 82.56 128 TYR A CA 1
ATOM 1012 C C . TYR A 1 128 ? -5.811 -9.510 23.203 1.00 82.56 128 TYR A C 1
ATOM 1014 O O . TYR A 1 128 ? -5.957 -10.236 24.192 1.00 82.56 128 TYR A O 1
ATOM 1022 N N . GLU A 1 129 ? -5.533 -8.209 23.328 1.00 70.56 129 GLU A N 1
ATOM 1023 C CA . GLU A 1 129 ? -5.491 -7.537 24.635 1.00 70.56 129 GLU A CA 1
ATOM 1024 C C . GLU A 1 129 ? -6.852 -7.558 25.356 1.00 70.56 129 GLU A C 1
ATOM 1026 O O . GLU A 1 129 ? -6.897 -7.676 26.585 1.00 70.56 129 GLU A O 1
ATOM 1031 N N . GLU A 1 130 ? -7.973 -7.550 24.624 1.00 58.41 130 GLU A N 1
ATOM 1032 C CA . GLU A 1 130 ? -9.318 -7.705 25.205 1.00 58.41 130 GLU A CA 1
ATOM 1033 C C . GLU A 1 130 ? -9.535 -9.068 25.889 1.00 58.41 130 GLU A C 1
ATOM 1035 O O . GLU A 1 130 ? -10.358 -9.182 26.798 1.00 58.41 130 GLU A O 1
ATOM 1040 N N . ILE A 1 131 ? -8.787 -10.104 25.493 1.00 57.53 131 ILE A N 1
ATOM 1041 C CA . ILE A 1 131 ? -8.927 -11.475 26.013 1.00 57.53 131 ILE A CA 1
ATOM 1042 C C . ILE A 1 131 ? -8.021 -11.698 27.245 1.00 57.53 131 ILE A C 1
ATOM 1044 O O . ILE A 1 131 ? -8.243 -12.619 28.032 1.00 57.53 131 ILE A O 1
ATOM 1048 N N . GLY A 1 132 ? -7.015 -10.838 27.448 1.00 48.25 132 GLY A N 1
ATOM 1049 C CA . GLY A 1 132 ? -5.951 -11.004 28.445 1.00 48.25 132 GLY A CA 1
ATOM 1050 C C . GLY A 1 132 ? -6.200 -10.410 29.835 1.00 48.25 132 GLY A C 1
ATOM 1051 O O . GLY A 1 132 ? -5.374 -10.614 30.723 1.00 48.25 132 GLY A O 1
ATOM 1052 N N . THR A 1 133 ? -7.305 -9.697 30.072 1.00 46.28 133 THR A N 1
ATOM 1053 C CA . THR A 1 133 ? -7.626 -9.160 31.408 1.00 46.28 133 THR A CA 1
ATOM 1054 C C . THR A 1 133 ? -8.714 -9.988 32.096 1.00 46.28 133 THR A C 1
ATOM 1056 O O . THR A 1 133 ? -9.902 -9.733 31.892 1.00 46.28 133 THR A O 1
ATOM 1059 N N . PRO A 1 134 ? -8.365 -10.955 32.972 1.00 42.50 134 PRO A N 1
ATOM 1060 C CA . PRO A 1 134 ? -9.319 -11.411 33.962 1.00 42.50 134 PRO A CA 1
ATOM 1061 C C . PRO A 1 134 ? -9.546 -10.236 34.911 1.00 42.50 134 PRO A C 1
ATOM 1063 O O . PRO A 1 134 ? -8.702 -9.912 35.746 1.00 42.50 134 PRO A O 1
ATOM 1066 N N . LEU A 1 135 ? -10.690 -9.569 34.768 1.00 46.75 135 LEU A N 1
ATOM 1067 C CA . LEU A 1 135 ? -11.239 -8.771 35.851 1.00 46.75 135 LEU A CA 1
ATOM 1068 C C . LEU A 1 135 ? -11.434 -9.739 37.018 1.00 46.75 135 LEU A C 1
ATOM 1070 O O . LEU A 1 135 ? -12.355 -10.554 37.008 1.00 46.75 135 LEU A O 1
ATOM 1074 N N . THR A 1 136 ? -10.547 -9.699 38.007 1.00 49.50 136 THR A N 1
ATOM 1075 C CA . THR A 1 136 ? -10.823 -10.306 39.304 1.00 49.50 136 THR A CA 1
ATOM 1076 C C . THR A 1 136 ? -11.945 -9.500 39.946 1.00 49.50 136 THR A C 1
ATOM 1078 O O . THR A 1 136 ? -11.717 -8.540 40.680 1.00 49.50 136 THR A O 1
ATOM 1081 N N . GLU A 1 137 ? -13.178 -9.872 39.611 1.00 50.41 137 GLU A N 1
ATOM 1082 C CA . GLU A 1 137 ? -14.364 -9.612 40.412 1.00 50.41 137 GLU A CA 1
ATOM 1083 C C . GLU A 1 137 ? -14.218 -10.334 41.757 1.00 50.41 137 GLU A C 1
ATOM 1085 O O . GLU A 1 137 ? -14.595 -11.491 41.889 1.00 50.41 137 GLU A O 1
ATOM 1090 N N . SER A 1 138 ? -13.628 -9.653 42.739 1.00 52.34 138 SER A N 1
ATOM 1091 C CA . SER A 1 138 ? -13.778 -9.846 44.194 1.00 52.34 138 SER A CA 1
ATOM 1092 C C . SER A 1 138 ? -12.584 -9.124 44.822 1.00 52.34 138 SER A C 1
ATOM 1094 O O . SER A 1 138 ? -11.454 -9.530 44.595 1.00 52.34 138 SER A O 1
ATOM 1096 N N . GLU A 1 139 ? -12.710 -8.006 45.527 1.00 47.97 139 GLU A N 1
ATOM 1097 C CA . GLU A 1 139 ? -13.446 -7.880 46.781 1.00 47.97 139 GLU A CA 1
ATOM 1098 C C . GLU A 1 139 ? -13.977 -6.446 46.948 1.00 47.97 139 GLU A C 1
ATOM 1100 O O . GLU A 1 139 ? -13.292 -5.546 47.433 1.00 47.97 139 GLU A O 1
ATOM 1105 N N . ILE A 1 140 ? -15.250 -6.231 46.616 1.00 52.09 140 ILE A N 1
ATOM 1106 C CA . ILE A 1 140 ? -16.024 -5.186 47.287 1.00 52.09 140 ILE A CA 1
ATOM 1107 C C . ILE A 1 140 ? -16.356 -5.745 48.674 1.00 52.09 140 ILE A C 1
ATOM 1109 O O . ILE A 1 140 ? -17.365 -6.423 48.860 1.00 52.09 140 ILE A O 1
ATOM 1113 N N . SER A 1 141 ? -15.489 -5.493 49.657 1.00 44.47 141 SER A N 1
ATOM 1114 C CA . SER A 1 141 ? -15.825 -5.717 51.063 1.00 44.47 141 SER A CA 1
ATOM 1115 C C . SER A 1 141 ? -16.627 -4.524 51.583 1.00 44.47 141 SER A C 1
ATOM 1117 O O . SER A 1 141 ? -16.097 -3.597 52.190 1.00 44.47 141 SER A O 1
ATOM 1119 N N . PHE A 1 142 ? -17.938 -4.544 51.337 1.00 52.44 142 PHE A N 1
ATOM 1120 C CA . PHE A 1 142 ? -18.889 -3.892 52.235 1.00 52.44 142 PHE A CA 1
ATOM 1121 C C . PHE A 1 142 ? -19.232 -4.890 53.347 1.00 52.44 142 PHE A C 1
ATOM 1123 O O . PHE A 1 142 ? -20.227 -5.608 53.277 1.00 52.44 142 PHE A O 1
ATOM 1130 N N . SER A 1 143 ? -18.411 -4.935 54.397 1.00 49.16 143 SER A N 1
ATOM 1131 C CA . SER A 1 143 ? -18.842 -5.455 55.698 1.00 49.16 143 SER A CA 1
ATOM 1132 C C . SER A 1 143 ? -18.832 -4.301 56.701 1.00 49.16 143 SER A C 1
ATOM 1134 O O . SER A 1 143 ? -17.778 -3.865 57.142 1.00 49.16 143 SER A O 1
ATOM 1136 N N . LYS A 1 144 ? -20.005 -3.691 56.889 1.00 47.47 144 LYS A N 1
ATOM 1137 C CA . LYS A 1 144 ? -20.807 -3.726 58.126 1.00 47.47 144 LYS A CA 1
ATOM 1138 C C . LYS A 1 144 ? -20.429 -2.647 59.153 1.00 47.47 144 LYS A C 1
ATOM 1140 O O . LYS A 1 144 ? -19.455 -2.818 59.868 1.00 47.47 144 LYS A O 1
ATOM 1145 N N . ILE A 1 145 ? -21.369 -1.697 59.270 1.00 47.72 145 ILE A N 1
ATOM 1146 C CA . ILE A 1 145 ? -21.807 -0.956 60.473 1.00 47.72 145 ILE A CA 1
ATOM 1147 C C . ILE A 1 145 ? -20.802 0.042 61.049 1.00 47.72 145 ILE A C 1
ATOM 1149 O O . ILE A 1 145 ? -19.796 -0.384 61.645 1.00 47.72 145 ILE A O 1
#

Foldseek 3Di:
DDDDPDDDPLRVQVVLVVVLVVLVVLLVVLLVVLVVLLVVLVPDPDPVSLVVSLVVLVVSLVVSVVSLVVNVVSLVPDDLVSQLVVVVVVVDDSVRSSVVSVCVVVVVNVVSVVSSVVSVVSSVCSVVVVVPDDPPPDDPPPDDD

Radius of gyration: 24.09 Å; chains: 1; bounding box: 45×19×96 Å

Organism: NCBI:txid1303443